Protein AF-F0SVU5-F1 (afdb_monomer_lite)

Organism: Syntrophobotulus glycolicus (strain DSM 8271 / FlGlyR) (NCBI:txid645991)

Foldseek 3Di:
DAWDWDDAPNDIWTKDWDDDPPWTWIFTPPVRKIKTKAWVVNPDCPVVCVVCVRQQVVQVCVQQSVQCNPPNSCRSQWGAGPNIIIGIDID

Radius of gyration: 12.09 Å; chains: 1; bounding box: 34×25×27 Å

pLDDT: mean 86.52, std 9.43, range [63.19, 95.81]

Structure (mmCIF, N/CA/C/O backbone):
data_AF-F0SVU5-F1
#
_entry.id   AF-F0SVU5-F1
#
loop_
_atom_site.group_PDB
_atom_site.id
_atom_site.type_symbol
_atom_site.label_atom_id
_atom_site.label_alt_id
_atom_site.label_comp_id
_atom_site.label_asym_id
_atom_site.label_entity_id
_atom_site.label_seq_id
_atom_site.pdbx_PDB_ins_code
_atom_site.Cartn_x
_atom_site.Cartn_y
_atom_site.Cartn_z
_atom_site.occupancy
_atom_site.B_iso_or_equiv
_atom_site.auth_seq_id
_atom_site.auth_comp_id
_atom_site.auth_asym_id
_atom_site.auth_atom_id
_atom_site.pdbx_PDB_model_num
ATOM 1 N N . MET A 1 1 ? -1.513 14.149 -8.611 1.00 72.88 1 MET A N 1
ATOM 2 C CA . MET A 1 1 ? -2.041 13.619 -7.341 1.00 72.88 1 MET A CA 1
ATOM 3 C C . MET A 1 1 ? -3.073 12.586 -7.715 1.00 72.88 1 MET A C 1
ATOM 5 O O . MET A 1 1 ? -4.073 12.954 -8.320 1.00 72.88 1 MET A O 1
ATOM 9 N N . ILE A 1 2 ? -2.773 11.321 -7.446 1.00 88.75 2 ILE A N 1
ATOM 10 C CA . ILE A 1 2 ? -3.612 10.179 -7.820 1.00 88.75 2 ILE A CA 1
ATOM 11 C C . ILE A 1 2 ? -4.504 9.820 -6.627 1.00 88.75 2 ILE A C 1
ATOM 13 O O . ILE A 1 2 ? -4.030 9.773 -5.493 1.00 88.75 2 ILE A O 1
ATOM 17 N N . ALA A 1 3 ? -5.800 9.630 -6.857 1.00 92.75 3 ALA A N 1
ATOM 18 C CA . ALA A 1 3 ? -6.773 9.336 -5.809 1.00 92.75 3 ALA A CA 1
ATOM 19 C C . ALA A 1 3 ? -7.970 8.566 -6.371 1.00 92.75 3 ALA A C 1
ATOM 21 O O . ALA A 1 3 ? -8.236 8.612 -7.572 1.00 92.75 3 ALA A O 1
ATOM 22 N N . GLY A 1 4 ? -8.718 7.907 -5.492 1.00 93.62 4 GLY A N 1
ATOM 23 C CA . GLY A 1 4 ? -9.909 7.163 -5.871 1.00 93.62 4 GLY A CA 1
ATOM 24 C C . GLY A 1 4 ? -10.710 6.674 -4.673 1.00 93.62 4 GLY A C 1
ATOM 25 O O . GLY A 1 4 ? -10.506 7.098 -3.533 1.00 93.62 4 GLY A O 1
ATOM 26 N N . THR A 1 5 ? -11.642 5.772 -4.949 1.00 95.81 5 THR A N 1
ATOM 27 C CA . THR A 1 5 ? -12.408 5.044 -3.939 1.00 95.81 5 THR A CA 1
ATOM 28 C C . THR A 1 5 ? -12.171 3.551 -4.096 1.00 95.81 5 THR A C 1
ATOM 30 O O . THR A 1 5 ? -11.849 3.075 -5.187 1.00 95.81 5 THR A O 1
ATOM 33 N N . ILE A 1 6 ? -12.284 2.810 -2.999 1.00 95.62 6 ILE A N 1
ATOM 34 C CA . ILE A 1 6 ? -12.325 1.353 -3.028 1.00 95.62 6 ILE A CA 1
ATOM 35 C C . ILE A 1 6 ? -13.236 0.826 -1.926 1.00 95.62 6 ILE A C 1
ATOM 37 O O . ILE A 1 6 ? -13.270 1.376 -0.827 1.00 95.62 6 ILE A O 1
ATOM 41 N N . ASP A 1 7 ? -13.973 -0.236 -2.230 1.00 94.19 7 ASP A N 1
ATOM 42 C CA . ASP A 1 7 ? -14.726 -0.985 -1.232 1.00 94.19 7 ASP A CA 1
ATOM 43 C C . ASP A 1 7 ? -13.817 -2.020 -0.564 1.00 94.19 7 ASP A C 1
ATOM 45 O O . ASP A 1 7 ? -13.131 -2.790 -1.242 1.00 94.19 7 ASP A O 1
ATOM 49 N N . ILE A 1 8 ? -13.804 -2.027 0.767 1.00 92.69 8 ILE A N 1
ATOM 50 C CA . ILE A 1 8 ? -13.116 -3.036 1.571 1.00 92.69 8 ILE A CA 1
ATOM 51 C C . ILE A 1 8 ? -14.129 -3.577 2.572 1.00 92.69 8 ILE A C 1
ATOM 53 O O . ILE A 1 8 ? -14.554 -2.865 3.481 1.00 92.69 8 ILE A O 1
ATOM 57 N N . ASN A 1 9 ? -14.509 -4.846 2.415 1.00 92.06 9 ASN A N 1
ATOM 58 C CA . ASN A 1 9 ? -15.491 -5.513 3.274 1.00 92.06 9 ASN A CA 1
ATOM 59 C C . ASN A 1 9 ? -16.832 -4.751 3.393 1.00 92.06 9 ASN A C 1
ATOM 61 O O . ASN A 1 9 ? -17.430 -4.721 4.470 1.00 92.06 9 ASN A O 1
ATOM 65 N N . GLY A 1 10 ? -17.322 -4.146 2.301 1.00 90.94 10 GLY A N 1
ATOM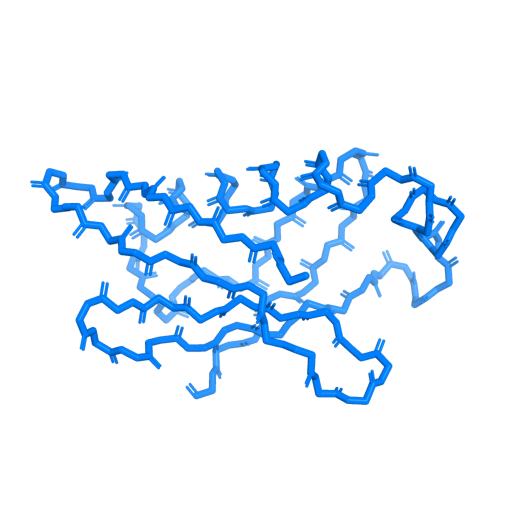 66 C CA . GLY A 1 10 ? -18.606 -3.436 2.269 1.00 90.94 10 GLY A CA 1
ATOM 67 C C . GLY A 1 10 ? -18.576 -2.017 2.845 1.00 90.94 10 GLY A C 1
ATOM 68 O O . GLY A 1 10 ? -19.635 -1.418 3.045 1.00 90.94 10 GLY A O 1
ATOM 69 N N . MET A 1 11 ? -17.389 -1.487 3.151 1.00 91.56 11 MET A N 1
ATOM 70 C CA . MET A 1 11 ? -17.182 -0.082 3.490 1.00 91.56 11 MET A CA 1
ATOM 71 C C . MET A 1 11 ? -16.396 0.613 2.381 1.00 91.56 11 MET A C 1
ATOM 73 O O . MET A 1 11 ? -15.321 0.160 1.984 1.00 91.56 11 MET A O 1
ATOM 77 N N . GLU A 1 12 ? -16.917 1.748 1.915 1.00 94.31 12 GLU A N 1
ATOM 78 C CA . GLU A 1 12 ? -16.233 2.589 0.938 1.00 94.31 12 GLU A CA 1
ATOM 79 C C . GLU A 1 12 ? -15.147 3.423 1.626 1.00 94.31 12 GLU A C 1
ATOM 81 O O . GLU A 1 12 ? -15.420 4.234 2.515 1.00 94.31 12 GLU A O 1
ATOM 86 N N . TYR A 1 13 ? -13.912 3.257 1.164 1.00 93.69 13 TYR A N 1
ATOM 87 C CA . TYR A 1 13 ? -12.766 4.048 1.578 1.00 93.69 13 TYR A CA 1
ATOM 88 C C . TYR A 1 13 ? -12.331 4.970 0.450 1.00 93.69 13 TYR A C 1
ATOM 90 O O . TYR A 1 13 ? -12.177 4.558 -0.702 1.00 93.69 13 TYR A O 1
ATOM 98 N N . LYS A 1 14 ? -12.056 6.227 0.796 1.00 95.25 14 LYS A N 1
ATOM 99 C CA . LYS A 1 14 ? -11.338 7.136 -0.100 1.00 95.25 14 LYS A CA 1
ATOM 100 C C . LYS A 1 14 ? -9.855 6.890 0.073 1.00 95.25 14 LYS A C 1
ATOM 102 O O . LYS A 1 1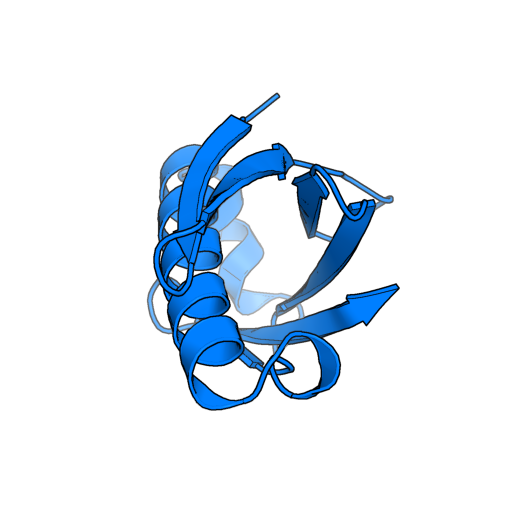4 ? -9.379 6.864 1.207 1.00 95.25 14 LYS A O 1
ATOM 107 N N . TRP A 1 15 ? -9.138 6.757 -1.030 1.00 94.62 15 TRP A N 1
ATOM 108 C CA . TRP A 1 15 ? -7.694 6.615 -1.013 1.00 94.62 15 TRP A CA 1
ATOM 109 C C . TRP A 1 15 ? -7.027 7.705 -1.840 1.00 94.62 15 TRP A C 1
ATOM 111 O O . TRP A 1 15 ? -7.589 8.218 -2.810 1.00 94.62 15 TRP A O 1
ATOM 121 N N . MET A 1 16 ? -5.812 8.065 -1.452 1.00 93.00 16 MET A N 1
ATOM 122 C CA . MET A 1 16 ? -4.974 8.973 -2.223 1.00 93.00 16 MET A CA 1
ATOM 123 C C . MET A 1 16 ? -3.501 8.616 -2.092 1.00 93.00 16 MET A C 1
ATOM 125 O O . MET A 1 16 ? -3.054 8.112 -1.062 1.00 93.00 16 MET A O 1
ATOM 129 N N . GLU A 1 17 ? -2.747 8.925 -3.138 1.00 90.50 17 GLU A N 1
ATOM 130 C CA . GLU A 1 17 ? -1.294 8.984 -3.120 1.00 90.50 17 GLU A CA 1
ATOM 131 C C . GLU A 1 17 ? -0.821 9.871 -1.959 1.00 90.50 17 GLU A C 1
ATOM 133 O O . GLU A 1 17 ? -1.183 11.047 -1.856 1.00 90.50 17 GLU A O 1
ATOM 138 N N . CYS A 1 18 ? 0.051 9.323 -1.117 1.00 85.81 18 CYS A N 1
ATOM 139 C CA . CYS A 1 18 ? 0.842 10.087 -0.166 1.00 85.81 18 CYS A CA 1
ATOM 140 C C . CYS A 1 18 ? 2.332 9.817 -0.415 1.00 85.81 18 CYS A C 1
ATOM 142 O O . CYS A 1 18 ? 2.877 8.769 -0.072 1.00 85.81 18 CYS A O 1
ATOM 144 N N . SER A 1 19 ? 3.023 10.775 -1.029 1.00 68.06 19 SER A N 1
ATOM 145 C CA . SER A 1 19 ? 4.470 10.674 -1.212 1.00 68.06 19 SER A CA 1
ATOM 146 C C . SER A 1 19 ? 5.201 11.139 0.050 1.00 68.06 19 SER A C 1
ATOM 148 O O . SER A 1 19 ? 4.994 12.258 0.525 1.00 68.06 19 SER A O 1
ATOM 150 N N . ARG A 1 20 ? 6.078 10.288 0.598 1.00 65.94 20 ARG A N 1
ATOM 151 C CA . ARG A 1 20 ? 7.090 10.682 1.592 1.00 65.94 20 ARG A CA 1
ATOM 152 C C . ARG A 1 20 ? 8.472 10.357 1.031 1.00 65.94 20 ARG A C 1
ATOM 154 O O . ARG A 1 20 ? 8.938 9.221 1.121 1.00 65.94 20 ARG A O 1
ATOM 161 N N . SER A 1 21 ? 9.153 11.381 0.513 1.00 67.50 21 SER A N 1
ATOM 162 C CA . SER A 1 21 ? 10.486 11.263 -0.096 1.00 67.50 21 SER A CA 1
ATOM 163 C C . SER A 1 21 ? 10.484 10.284 -1.287 1.00 67.50 21 SER A C 1
ATOM 165 O O . SER A 1 21 ? 9.647 10.408 -2.172 1.00 67.50 21 SER A O 1
ATOM 167 N N . LEU A 1 22 ? 11.412 9.327 -1.333 1.00 64.38 22 LEU A N 1
ATOM 168 C CA . LEU A 1 22 ? 11.562 8.352 -2.422 1.00 64.38 22 LEU A CA 1
ATOM 169 C C . LEU A 1 22 ? 10.575 7.175 -2.353 1.00 64.38 22 LEU A C 1
ATOM 171 O O . LEU A 1 22 ? 10.587 6.312 -3.229 1.00 64.38 22 LEU A O 1
ATOM 175 N N . ASN A 1 23 ? 9.752 7.105 -1.307 1.00 69.19 23 ASN A N 1
ATOM 176 C CA . ASN A 1 23 ? 8.853 5.982 -1.083 1.00 69.19 23 ASN A CA 1
ATOM 177 C C . ASN A 1 23 ? 7.444 6.311 -1.582 1.00 69.19 23 ASN A C 1
ATOM 179 O O . ASN A 1 23 ? 6.932 7.416 -1.391 1.00 69.19 23 ASN A O 1
ATOM 183 N N . ARG A 1 24 ? 6.807 5.310 -2.184 1.00 84.75 24 ARG A N 1
ATOM 184 C CA . ARG A 1 24 ? 5.426 5.380 -2.670 1.00 84.75 24 ARG A CA 1
ATOM 185 C C . ARG A 1 24 ? 4.503 5.144 -1.492 1.00 84.75 24 ARG A C 1
ATOM 187 O O . ARG A 1 24 ? 4.828 4.307 -0.652 1.00 84.75 24 ARG A O 1
ATOM 194 N N . GLY A 1 25 ? 3.375 5.831 -1.417 1.00 90.19 25 GLY A N 1
ATOM 195 C CA . GLY A 1 25 ? 2.466 5.638 -0.298 1.00 90.19 25 GLY A CA 1
ATOM 196 C C . GLY A 1 25 ? 1.015 5.879 -0.651 1.00 90.19 25 GLY A C 1
ATOM 197 O O . GLY A 1 25 ? 0.709 6.597 -1.601 1.00 90.19 25 GLY A O 1
ATOM 198 N N . ILE A 1 26 ? 0.136 5.250 0.119 1.00 92.44 26 ILE A N 1
ATOM 199 C CA . ILE A 1 26 ? -1.315 5.338 -0.019 1.00 92.44 26 ILE A CA 1
ATOM 200 C C . ILE A 1 26 ? -1.900 5.660 1.354 1.00 92.44 26 ILE A C 1
ATOM 202 O O . ILE A 1 26 ? -1.563 5.010 2.341 1.00 92.44 26 ILE A O 1
ATOM 206 N N . LEU A 1 27 ? -2.788 6.648 1.405 1.00 93.69 27 LEU A N 1
ATOM 207 C CA . LEU A 1 27 ? -3.579 7.011 2.577 1.00 93.69 27 LEU A CA 1
ATOM 208 C C . LEU A 1 27 ? -5.042 6.621 2.349 1.00 93.69 27 LEU A C 1
ATOM 210 O O . LEU A 1 27 ? -5.592 7.007 1.322 1.00 93.69 27 LEU A O 1
ATOM 214 N N . PHE A 1 28 ? -5.674 5.942 3.310 1.00 92.50 28 PHE A N 1
ATOM 215 C CA . PHE A 1 28 ? -7.104 5.605 3.323 1.00 92.50 28 PHE A CA 1
ATOM 216 C C . PHE A 1 28 ? -7.872 6.434 4.363 1.00 92.50 28 PHE A C 1
ATOM 218 O O . PHE A 1 28 ? -7.401 6.607 5.479 1.00 92.50 28 PHE A O 1
ATOM 225 N N . ASN A 1 29 ? -9.078 6.903 4.038 1.00 90.44 29 ASN A N 1
ATOM 226 C CA . ASN A 1 29 ? -9.967 7.702 4.901 1.00 90.44 29 ASN A CA 1
ATOM 227 C C 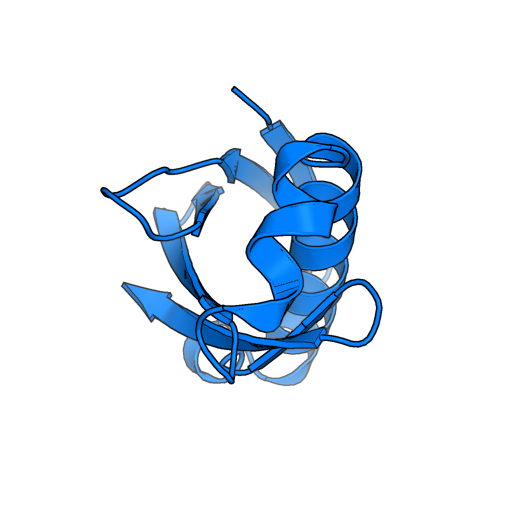. ASN A 1 29 ? -11.364 7.030 4.930 1.00 90.44 29 ASN A C 1
ATOM 229 O O . ASN A 1 29 ? -11.788 6.596 3.851 1.00 90.44 29 ASN A O 1
ATOM 233 N N . PRO A 1 30 ? -12.088 6.893 6.071 1.00 78.62 30 PRO A N 1
ATOM 234 C CA . PRO A 1 30 ? -12.119 7.743 7.283 1.00 78.62 30 PRO A CA 1
ATOM 235 C C . PRO A 1 30 ? -10.996 7.573 8.333 1.00 78.62 30 PRO A C 1
ATOM 237 O O . PRO A 1 30 ? -10.749 8.491 9.110 1.00 78.62 30 PRO A O 1
ATOM 240 N N . ASP A 1 31 ? -10.299 6.436 8.369 1.00 81.06 31 ASP A N 1
ATOM 241 C CA . ASP A 1 31 ? -9.435 6.074 9.515 1.00 81.06 31 ASP A CA 1
ATOM 242 C C . ASP A 1 31 ? -7.963 6.508 9.382 1.00 81.06 31 ASP A C 1
ATOM 244 O O . ASP A 1 31 ? -7.137 6.227 10.246 1.00 81.06 31 ASP A O 1
ATOM 248 N N . SER A 1 32 ? -7.621 7.214 8.302 1.00 86.00 32 SER A N 1
ATOM 249 C CA . SER A 1 32 ? -6.267 7.717 8.014 1.00 86.00 32 SER A CA 1
ATOM 250 C C . SER A 1 32 ? -5.160 6.648 8.001 1.00 86.00 32 SER A C 1
ATOM 252 O O . SER A 1 32 ? -4.008 6.962 8.290 1.00 86.00 32 SER A O 1
ATOM 254 N N . HIS A 1 33 ? -5.469 5.400 7.625 1.00 91.25 33 HIS A N 1
ATOM 255 C CA . HIS A 1 33 ? -4.454 4.350 7.481 1.00 91.25 33 HIS A CA 1
ATOM 256 C C . HIS A 1 33 ? -3.469 4.702 6.365 1.00 91.25 33 HIS A C 1
ATOM 258 O O . HIS A 1 33 ? -3.873 4.875 5.212 1.00 91.25 33 HIS A O 1
ATOM 264 N N . GLN A 1 34 ? -2.180 4.778 6.694 1.00 92.69 34 GLN A N 1
ATOM 265 C CA . GLN A 1 34 ? -1.133 5.146 5.748 1.00 92.69 34 GLN A CA 1
ATOM 266 C C . GLN A 1 34 ? -0.194 3.968 5.480 1.00 92.69 34 GLN A C 1
ATOM 268 O O . GLN A 1 34 ? 0.472 3.487 6.389 1.00 92.69 34 GLN A O 1
ATOM 273 N N . TYR A 1 35 ? -0.063 3.559 4.220 1.00 91.88 35 TYR A N 1
ATOM 274 C CA . TYR A 1 35 ?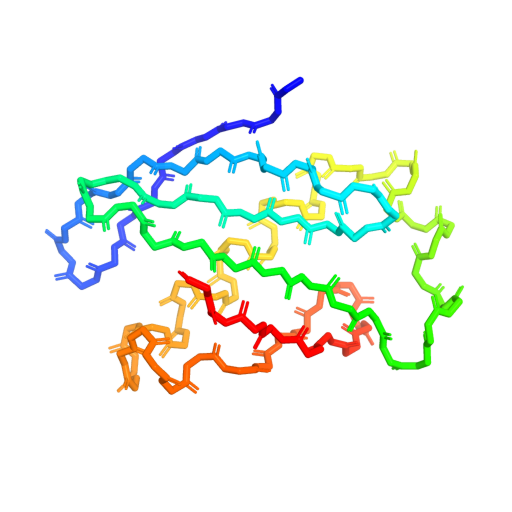 0.929 2.574 3.794 1.00 91.88 35 TYR A CA 1
ATOM 275 C C . TYR A 1 35 ? 2.066 3.227 3.030 1.00 91.88 35 TYR A C 1
ATOM 277 O O . TYR A 1 35 ? 1.834 4.086 2.181 1.00 91.88 35 TYR A O 1
ATOM 285 N N . MET A 1 36 ? 3.288 2.758 3.275 1.00 90.81 36 MET A N 1
ATOM 286 C CA . MET A 1 36 ? 4.443 3.028 2.424 1.00 90.81 36 MET A CA 1
ATOM 287 C C . MET A 1 36 ? 4.937 1.737 1.782 1.00 90.81 36 MET A C 1
ATOM 289 O O . MET A 1 36 ? 5.146 0.730 2.464 1.00 90.81 36 MET A O 1
ATOM 293 N N . PHE A 1 37 ? 5.187 1.799 0.481 1.00 88.25 37 PHE A N 1
ATOM 294 C CA . PHE A 1 37 ? 5.605 0.675 -0.340 1.00 88.25 37 PHE A CA 1
ATOM 295 C C . PHE A 1 37 ? 7.074 0.806 -0.694 1.00 88.25 37 PHE A C 1
ATOM 297 O O . PHE A 1 37 ? 7.526 1.829 -1.222 1.00 88.25 37 PHE A O 1
ATOM 304 N N . ARG A 1 38 ? 7.812 -0.269 -0.432 1.00 83.31 38 ARG A N 1
ATOM 305 C CA . ARG A 1 38 ? 9.213 -0.397 -0.809 1.00 83.31 38 ARG A CA 1
ATOM 306 C C . ARG A 1 38 ? 9.375 -1.613 -1.723 1.00 83.31 38 ARG A C 1
ATOM 308 O O . ARG A 1 38 ? 9.088 -2.716 -1.260 1.00 83.31 38 ARG A O 1
ATOM 315 N N . PRO A 1 39 ? 9.825 -1.436 -2.980 1.00 74.12 39 PRO A N 1
ATOM 316 C CA . PRO A 1 39 ? 10.096 -2.570 -3.855 1.00 74.12 39 PRO A CA 1
ATOM 317 C C . PRO A 1 39 ? 11.243 -3.411 -3.291 1.00 74.12 39 PRO A C 1
ATOM 319 O O . PRO A 1 39 ? 12.172 -2.868 -2.675 1.00 74.12 39 PRO A O 1
ATOM 322 N N . ASN A 1 40 ? 11.184 -4.720 -3.511 1.00 68.12 40 ASN A N 1
ATOM 323 C CA . ASN A 1 40 ? 12.231 -5.660 -3.140 1.00 68.12 40 ASN A CA 1
ATOM 324 C C . ASN A 1 40 ? 12.678 -6.472 -4.369 1.00 68.12 40 ASN A C 1
ATOM 326 O O . ASN A 1 40 ? 11.904 -7.316 -4.806 1.00 68.12 40 ASN A O 1
ATOM 330 N N . PRO A 1 41 ? 13.900 -6.259 -4.902 1.00 66.00 41 PRO A N 1
ATOM 331 C CA . PRO A 1 41 ? 14.914 -5.277 -4.525 1.00 66.00 41 PRO A CA 1
ATOM 332 C C . PRO A 1 41 ? 14.513 -3.834 -4.872 1.00 66.00 41 PRO A C 1
ATOM 334 O O . PRO A 1 41 ? 13.779 -3.560 -5.816 1.00 66.00 41 PRO A O 1
ATOM 337 N N . HIS A 1 42 ? 15.087 -2.876 -4.141 1.00 65.50 42 HIS A N 1
ATOM 338 C CA . HIS A 1 42 ? 14.695 -1.458 -4.160 1.00 65.50 42 HIS A CA 1
ATOM 339 C C . HIS A 1 42 ? 14.756 -0.745 -5.532 1.00 65.50 42 HIS A C 1
ATOM 341 O O . HIS A 1 42 ? 14.248 0.364 -5.660 1.00 65.50 42 HIS A O 1
ATOM 347 N N . GLN A 1 43 ? 15.376 -1.346 -6.552 1.00 65.75 43 GLN A N 1
ATOM 348 C CA . GLN A 1 43 ? 15.581 -0.730 -7.869 1.00 65.75 43 GLN A CA 1
ATOM 349 C C . GLN A 1 43 ? 14.714 -1.314 -8.995 1.00 65.75 43 GLN A C 1
ATOM 351 O O . GLN A 1 43 ? 14.711 -0.739 -10.083 1.00 65.75 43 GLN A O 1
ATOM 356 N N . GLU A 1 44 ? 14.002 -2.425 -8.781 1.00 63.19 44 GLU A N 1
ATOM 357 C CA . GLU A 1 44 ? 13.392 -3.164 -9.899 1.00 63.19 44 GLU A CA 1
ATOM 358 C C . GLU A 1 44 ? 12.247 -2.417 -10.582 1.00 63.19 44 GLU A C 1
ATOM 360 O O . GLU A 1 44 ? 12.184 -2.373 -11.810 1.00 63.19 44 GLU A O 1
ATOM 365 N N . ASP A 1 45 ? 11.393 -1.740 -9.820 1.00 67.12 45 ASP A N 1
ATOM 366 C CA . ASP A 1 45 ? 10.172 -1.170 -10.390 1.00 67.12 45 ASP A CA 1
ATOM 367 C C . ASP A 1 45 ? 10.265 0.321 -10.751 1.00 67.12 45 ASP A C 1
ATOM 369 O O . ASP A 1 45 ? 9.338 0.913 -11.302 1.00 67.12 45 ASP A O 1
ATOM 373 N N . SER A 1 46 ? 11.399 0.974 -10.498 1.00 65.44 46 SER A N 1
ATOM 374 C CA . SER A 1 46 ? 11.548 2.410 -10.780 1.00 65.44 46 SER A CA 1
ATOM 375 C C . SER A 1 46 ? 11.263 2.759 -12.249 1.00 65.44 46 SER A C 1
ATOM 377 O O . SER A 1 46 ? 10.867 3.878 -12.547 1.00 65.44 46 SER A O 1
ATOM 379 N N . LYS A 1 47 ? 11.418 1.812 -13.185 1.00 70.12 47 LYS A N 1
ATOM 380 C CA . LYS A 1 47 ? 11.126 2.031 -14.612 1.00 70.12 47 LYS A CA 1
ATOM 381 C C . LYS A 1 47 ? 9.641 1.920 -14.967 1.00 70.12 47 LYS A C 1
ATOM 383 O O . LYS A 1 47 ? 9.199 2.682 -15.826 1.00 70.12 47 LYS A O 1
ATOM 388 N N . TYR A 1 48 ? 8.906 0.988 -14.357 1.00 73.50 48 TYR A N 1
ATOM 389 C CA . TYR A 1 48 ? 7.482 0.786 -14.633 1.00 73.50 48 TYR A CA 1
ATOM 390 C C . TYR A 1 48 ? 6.658 1.872 -13.948 1.00 73.50 48 TYR A C 1
ATOM 392 O O . TYR A 1 48 ? 5.999 2.639 -14.642 1.00 73.50 48 TYR A O 1
ATOM 400 N N . TYR A 1 49 ? 6.815 2.057 -12.635 1.00 78.12 49 TYR A N 1
ATOM 401 C CA . TYR A 1 49 ? 6.116 3.110 -11.889 1.00 78.12 49 TYR A CA 1
ATOM 402 C C . TYR A 1 49 ? 6.280 4.507 -12.488 1.00 78.12 49 TYR A C 1
ATOM 404 O O . TYR A 1 49 ? 5.304 5.236 -12.613 1.00 78.12 49 TYR A O 1
ATOM 412 N N . ASN A 1 50 ? 7.494 4.885 -12.909 1.00 78.12 50 ASN A N 1
ATOM 413 C CA . ASN A 1 50 ? 7.723 6.220 -13.472 1.00 78.12 50 ASN A CA 1
ATOM 414 C C . ASN A 1 50 ? 6.944 6.467 -14.776 1.00 78.12 50 ASN A C 1
ATOM 416 O O . ASN A 1 50 ? 6.743 7.621 -15.145 1.00 78.12 50 ASN A O 1
ATOM 420 N N . LYS A 1 51 ? 6.545 5.409 -15.493 1.00 83.31 51 LYS A N 1
ATOM 421 C CA . LYS A 1 51 ? 5.762 5.497 -16.736 1.00 83.31 51 LYS A CA 1
ATOM 422 C C . LYS A 1 51 ? 4.279 5.173 -16.541 1.00 83.31 51 LYS A C 1
ATOM 424 O O . LYS A 1 51 ? 3.462 5.689 -17.290 1.00 83.31 51 LYS A O 1
ATOM 429 N N . HIS A 1 52 ? 3.960 4.348 -15.548 1.00 87.94 52 HIS A N 1
ATOM 430 C CA . HIS A 1 52 ? 2.645 3.758 -15.293 1.00 87.94 52 HIS A CA 1
ATOM 431 C C . HIS A 1 52 ? 2.176 4.074 -13.874 1.00 87.94 52 HIS A C 1
ATOM 433 O O . HIS A 1 52 ? 1.705 3.20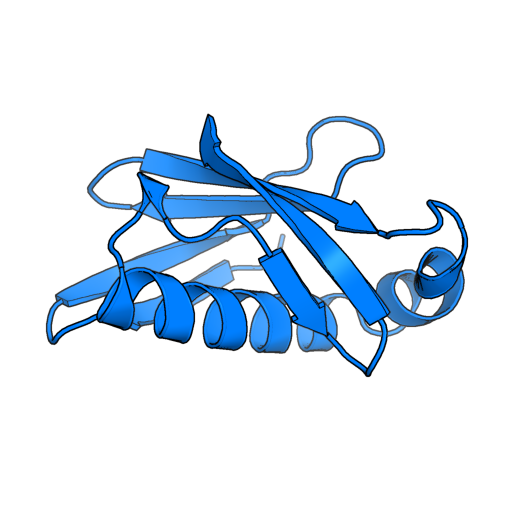7 -13.148 1.00 87.94 52 HIS A O 1
ATOM 439 N N . GLN A 1 53 ? 2.375 5.319 -13.440 1.00 87.12 53 GLN A N 1
ATOM 440 C CA . GLN A 1 53 ? 2.131 5.707 -12.054 1.00 87.12 53 GLN A CA 1
ATOM 441 C C . GLN A 1 53 ? 0.666 5.465 -11.655 1.00 87.12 53 GLN A C 1
ATOM 443 O O . GLN A 1 53 ? 0.409 4.899 -10.598 1.00 87.12 53 GLN A O 1
ATOM 448 N N . GLU A 1 54 ? -0.282 5.852 -12.513 1.00 90.06 54 GLU A N 1
ATOM 449 C CA . GLU A 1 54 ? -1.724 5.662 -12.295 1.00 90.06 54 GLU A CA 1
ATOM 450 C C . GLU A 1 54 ? -2.109 4.182 -12.224 1.00 90.06 54 GLU A C 1
ATOM 452 O O . GLU A 1 54 ? -2.739 3.772 -11.247 1.00 90.06 54 GLU A O 1
ATOM 457 N N . ASP A 1 55 ? -1.659 3.381 -13.194 1.00 91.12 55 ASP A N 1
ATOM 458 C CA . ASP A 1 55 ? -1.901 1.933 -13.229 1.00 91.12 55 ASP A CA 1
ATOM 459 C C . ASP A 1 55 ? -1.329 1.254 -11.977 1.00 91.12 55 ASP A C 1
ATOM 461 O O . ASP A 1 55 ? -2.012 0.478 -11.310 1.00 91.12 55 ASP A O 1
ATOM 465 N N . TRP A 1 56 ? -0.105 1.628 -11.588 1.00 91.38 56 TRP A N 1
ATOM 466 C CA . TRP A 1 56 ? 0.548 1.103 -10.395 1.00 91.38 56 TRP A CA 1
ATOM 467 C C . TRP A 1 56 ? -0.266 1.385 -9.130 1.00 91.38 56 TRP A C 1
ATOM 469 O O . TRP A 1 56 ? -0.430 0.487 -8.308 1.00 91.38 56 TRP A O 1
ATOM 479 N N . TYR A 1 57 ? -0.793 2.603 -8.954 1.00 92.31 57 TYR A N 1
ATOM 480 C CA . TYR A 1 57 ? -1.621 2.923 -7.786 1.00 92.31 57 TYR A CA 1
ATOM 481 C C . TYR A 1 57 ? -2.947 2.161 -7.800 1.00 92.31 57 TYR A C 1
ATOM 483 O O . TYR A 1 57 ? -3.362 1.674 -6.750 1.00 92.31 57 TYR A O 1
ATOM 491 N N . ALA A 1 58 ? -3.591 2.016 -8.959 1.00 92.69 58 ALA A N 1
ATOM 492 C CA . ALA A 1 58 ? -4.821 1.238 -9.073 1.00 92.69 58 ALA A CA 1
ATOM 493 C C . ALA A 1 58 ? -4.596 -0.240 -8.697 1.00 92.69 58 ALA A C 1
ATOM 495 O O . ALA A 1 58 ? -5.337 -0.792 -7.880 1.00 92.69 58 ALA A O 1
ATOM 496 N N . GLU A 1 59 ? -3.536 -0.856 -9.225 1.00 93.75 59 GLU A N 1
ATOM 497 C CA . GLU A 1 59 ? -3.138 -2.229 -8.896 1.00 93.75 59 GLU A CA 1
ATOM 498 C C . GLU A 1 59 ? -2.745 -2.374 -7.417 1.00 93.75 59 GLU A C 1
ATOM 500 O O . GLU A 1 59 ? -3.197 -3.300 -6.741 1.00 93.75 59 GLU A O 1
ATOM 505 N N . ALA A 1 60 ? -1.943 -1.444 -6.889 1.00 93.44 60 ALA A N 1
ATOM 506 C CA . ALA A 1 60 ? -1.479 -1.474 -5.505 1.00 93.44 60 ALA A CA 1
ATOM 507 C C . ALA A 1 60 ? -2.639 -1.374 -4.511 1.00 93.44 60 ALA A C 1
ATOM 509 O O . ALA A 1 60 ? -2.683 -2.124 -3.535 1.00 93.44 60 ALA A O 1
ATOM 510 N N . VAL A 1 61 ? -3.592 -0.473 -4.763 1.00 94.81 61 VAL A N 1
ATOM 511 C CA . VAL A 1 61 ? -4.783 -0.305 -3.925 1.00 94.81 61 VAL A CA 1
ATOM 512 C C . VAL A 1 61 ? -5.653 -1.557 -3.964 1.00 94.81 61 VAL A C 1
ATOM 514 O O . VAL A 1 61 ? -6.088 -2.009 -2.908 1.00 94.81 61 VAL A O 1
ATOM 517 N N . ALA A 1 62 ? -5.864 -2.154 -5.140 1.00 95.12 62 ALA A N 1
ATOM 518 C CA . ALA A 1 62 ? -6.635 -3.389 -5.267 1.00 95.12 62 ALA A CA 1
ATOM 519 C C . ALA A 1 62 ? -5.978 -4.564 -4.519 1.00 95.12 62 ALA A C 1
ATOM 521 O O . ALA A 1 62 ? -6.648 -5.272 -3.763 1.00 95.12 62 ALA A O 1
ATOM 522 N N . ALA A 1 63 ? -4.663 -4.746 -4.675 1.00 94.94 63 ALA A N 1
ATOM 523 C CA . ALA A 1 63 ? -3.913 -5.794 -3.985 1.00 94.94 63 ALA A CA 1
ATOM 524 C C . ALA A 1 63 ? -3.933 -5.603 -2.462 1.00 94.94 63 ALA A C 1
ATOM 526 O O . ALA A 1 63 ? -4.147 -6.555 -1.709 1.00 94.94 63 ALA A O 1
ATOM 527 N N . LEU A 1 64 ? -3.752 -4.364 -2.002 1.00 94.69 64 LEU A N 1
ATOM 528 C CA . LEU A 1 64 ? -3.764 -4.043 -0.583 1.00 94.69 64 LEU A CA 1
ATOM 529 C C . LEU A 1 64 ? -5.165 -4.220 0.020 1.00 94.69 64 LEU A C 1
ATOM 531 O O . LEU A 1 64 ? -5.293 -4.831 1.077 1.00 94.69 64 LEU A O 1
ATOM 535 N N . ALA A 1 65 ? -6.214 -3.761 -0.665 1.00 94.62 65 ALA A N 1
ATOM 536 C CA . ALA A 1 65 ? -7.603 -3.950 -0.251 1.00 94.62 65 ALA A CA 1
ATOM 537 C C . ALA A 1 65 ? -7.953 -5.433 -0.081 1.00 94.62 65 ALA A C 1
ATOM 539 O O . ALA A 1 65 ? -8.566 -5.799 0.919 1.00 94.62 65 ALA A O 1
ATOM 540 N N . ALA A 1 66 ? -7.503 -6.298 -0.996 1.00 94.25 66 ALA A N 1
ATOM 541 C CA . ALA A 1 66 ? -7.694 -7.741 -0.874 1.00 94.25 66 ALA A CA 1
ATOM 542 C C . ALA A 1 66 ? -7.018 -8.315 0.385 1.00 94.25 66 ALA A C 1
ATOM 544 O O . ALA A 1 66 ? -7.598 -9.156 1.070 1.00 94.25 66 ALA A O 1
ATOM 545 N N . GLN A 1 67 ? -5.820 -7.842 0.740 1.00 93.81 67 GLN A N 1
ATOM 546 C CA . GLN A 1 67 ? -5.151 -8.285 1.967 1.00 93.81 67 GLN A CA 1
ATOM 547 C C . GLN A 1 67 ? -5.798 -7.744 3.237 1.00 93.81 67 GLN A C 1
ATOM 549 O O . GLN A 1 67 ? -5.975 -8.496 4.196 1.00 93.81 67 GLN A O 1
ATOM 554 N N . ILE A 1 68 ? -6.190 -6.469 3.240 1.00 94.44 68 ILE A N 1
ATOM 555 C CA . ILE A 1 68 ? -6.921 -5.856 4.353 1.00 94.44 68 ILE A CA 1
ATOM 556 C C . ILE A 1 68 ? -8.247 -6.589 4.566 1.00 94.44 68 ILE A C 1
ATOM 558 O O . ILE A 1 68 ? -8.622 -6.856 5.705 1.00 94.44 68 ILE A O 1
ATOM 562 N N . ALA A 1 69 ? -8.933 -6.973 3.488 1.00 93.12 69 ALA A N 1
ATOM 563 C CA . ALA A 1 69 ? -10.183 -7.713 3.571 1.00 93.12 69 ALA A CA 1
ATOM 564 C C . ALA A 1 69 ? -10.022 -9.065 4.292 1.00 93.12 69 ALA A C 1
ATOM 566 O O . ALA A 1 69 ? -10.905 -9.457 5.055 1.00 93.12 69 ALA A O 1
ATOM 567 N N . ILE A 1 70 ? -8.887 -9.745 4.088 1.00 92.44 70 ILE A N 1
ATOM 568 C CA . ILE A 1 70 ? -8.588 -11.068 4.659 1.00 92.44 70 ILE A CA 1
ATOM 569 C C . ILE A 1 70 ? -8.054 -10.971 6.094 1.00 92.44 70 ILE A C 1
ATOM 571 O O . ILE A 1 70 ? -8.509 -11.702 6.972 1.00 92.44 70 ILE A O 1
ATOM 575 N N . GLY A 1 71 ? -7.049 -10.124 6.327 1.00 90.19 71 GLY A N 1
ATOM 576 C CA . GLY A 1 71 ? -6.273 -10.104 7.574 1.00 90.19 71 GLY A CA 1
ATOM 577 C C . GLY A 1 71 ? -6.399 -8.818 8.390 1.00 90.19 71 GLY A C 1
ATOM 578 O O . GLY A 1 71 ? -5.830 -8.720 9.478 1.00 90.19 71 GLY A O 1
ATOM 579 N N . GLY A 1 72 ? -7.129 -7.827 7.884 1.00 92.69 72 GLY A N 1
ATOM 580 C CA . GLY A 1 72 ? -7.184 -6.485 8.448 1.00 92.69 72 GLY A CA 1
ATOM 581 C C . GLY A 1 72 ? -5.949 -5.643 8.123 1.00 92.69 72 GLY A C 1
ATOM 582 O O . GLY A 1 72 ? -4.967 -6.101 7.538 1.00 92.69 72 GLY A O 1
ATOM 583 N N . TRP A 1 73 ? -5.995 -4.379 8.540 1.00 91.62 73 TRP A N 1
ATOM 584 C CA . TRP A 1 73 ? -4.987 -3.362 8.226 1.00 91.62 73 TRP A CA 1
ATOM 585 C C . TRP A 1 73 ? -3.566 -3.749 8.665 1.00 91.62 73 TRP A C 1
ATOM 587 O O . TRP A 1 73 ? -2.608 -3.627 7.906 1.00 91.62 73 TRP A O 1
ATOM 597 N N . ILE A 1 74 ? -3.417 -4.284 9.877 1.00 89.81 74 ILE A N 1
ATOM 598 C CA . ILE A 1 74 ? -2.102 -4.628 10.442 1.00 89.81 74 ILE A CA 1
ATOM 599 C C . ILE A 1 74 ? -1.463 -5.820 9.710 1.00 89.81 74 ILE A C 1
ATOM 601 O O . ILE A 1 74 ? -0.240 -5.905 9.621 1.00 89.81 74 ILE A O 1
ATOM 605 N N . ALA A 1 7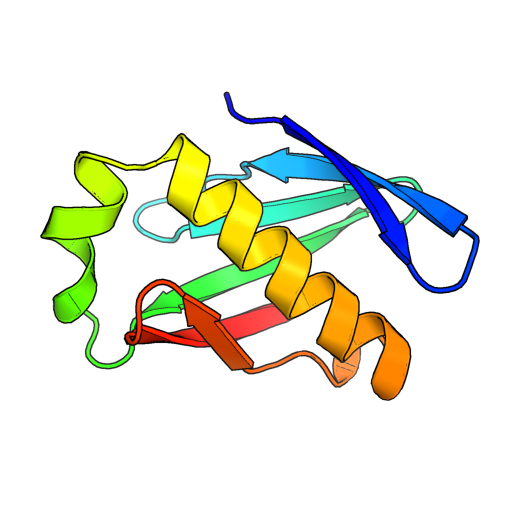5 ? -2.269 -6.737 9.169 1.00 90.06 75 ALA A N 1
ATOM 606 C CA . ALA A 1 75 ? -1.761 -7.940 8.516 1.00 90.06 75 ALA A CA 1
ATOM 607 C C . ALA A 1 75 ? -1.344 -7.716 7.053 1.00 90.06 75 ALA A C 1
ATOM 609 O O . ALA A 1 75 ? -0.633 -8.556 6.504 1.00 90.06 75 ALA A O 1
ATOM 610 N N . ALA A 1 76 ? -1.752 -6.613 6.422 1.00 91.50 76 ALA A N 1
ATOM 611 C CA . ALA A 1 76 ? -1.438 -6.309 5.027 1.00 91.50 76 ALA A CA 1
ATOM 612 C C . ALA A 1 76 ? -0.014 -5.729 4.886 1.00 91.50 76 ALA A C 1
ATOM 614 O O . ALA A 1 76 ? 0.179 -4.516 4.885 1.00 91.50 76 ALA A O 1
ATOM 615 N N . HIS A 1 77 ? 0.998 -6.599 4.804 1.00 91.31 77 HIS A N 1
ATOM 616 C CA . HIS A 1 77 ? 2.421 -6.216 4.848 1.00 91.31 77 HIS A CA 1
ATOM 617 C C . HIS A 1 77 ? 3.191 -6.458 3.540 1.00 91.31 77 HIS A C 1
ATOM 619 O O . HIS A 1 77 ? 4.385 -6.160 3.432 1.00 91.31 77 HIS A O 1
ATOM 625 N N . HIS A 1 78 ? 2.528 -7.009 2.531 1.00 91.56 78 HIS A N 1
ATOM 626 C CA . HIS A 1 78 ? 3.142 -7.407 1.269 1.00 91.56 78 HIS A CA 1
ATOM 627 C C . HIS A 1 78 ? 2.155 -7.161 0.135 1.00 91.56 78 HIS A C 1
ATOM 629 O O . HIS A 1 78 ? 0.977 -7.357 0.346 1.00 91.56 78 HIS A O 1
ATOM 635 N N . ILE A 1 79 ? 2.573 -6.730 -1.049 1.00 91.94 79 ILE A N 1
ATOM 636 C CA . ILE A 1 79 ? 1.714 -6.749 -2.246 1.00 91.94 79 ILE A CA 1
ATOM 637 C C . ILE A 1 79 ? 2.565 -7.056 -3.474 1.00 91.94 79 ILE A C 1
ATOM 639 O O . ILE A 1 79 ? 3.770 -6.804 -3.472 1.00 91.94 79 ILE A O 1
ATOM 643 N N . VAL A 1 80 ? 1.930 -7.545 -4.536 1.00 91.00 80 VAL A N 1
ATOM 644 C CA . VAL A 1 80 ? 2.568 -7.727 -5.843 1.00 91.00 80 VAL A CA 1
ATOM 645 C C . VAL A 1 80 ? 1.883 -6.803 -6.838 1.00 91.00 80 VAL A C 1
ATOM 647 O O . VAL A 1 80 ? 0.661 -6.843 -6.967 1.00 91.00 80 VAL A O 1
ATOM 650 N N . VAL A 1 81 ? 2.665 -5.979 -7.531 1.00 89.19 81 VAL A N 1
ATOM 651 C CA . VAL A 1 81 ? 2.181 -5.063 -8.577 1.00 89.19 81 VAL A CA 1
ATOM 652 C C . VAL A 1 81 ? 3.043 -5.271 -9.807 1.00 89.19 81 VAL A C 1
ATOM 654 O O . VAL A 1 81 ? 4.268 -5.248 -9.690 1.00 89.19 81 VAL A O 1
ATOM 657 N N . ASN A 1 82 ? 2.429 -5.529 -10.963 1.00 87.25 82 ASN A N 1
ATOM 658 C CA . ASN A 1 82 ? 3.145 -5.862 -12.199 1.00 87.25 82 ASN A CA 1
ATOM 659 C C . ASN A 1 82 ? 4.275 -6.914 -12.022 1.00 87.25 82 ASN A C 1
ATOM 661 O O . ASN A 1 82 ? 5.362 -6.809 -12.589 1.00 87.25 82 ASN A O 1
ATOM 665 N N . GLY A 1 83 ? 4.040 -7.928 -11.182 1.00 85.75 83 GLY A N 1
ATOM 666 C CA . GLY A 1 83 ? 5.010 -8.996 -10.912 1.00 85.75 83 GLY A CA 1
ATOM 667 C C . GLY A 1 83 ? 6.203 -8.604 -10.031 1.00 85.75 83 GLY A C 1
ATOM 668 O O . GLY A 1 83 ? 7.094 -9.430 -9.860 1.00 85.75 83 GLY A O 1
ATOM 669 N N . VAL A 1 84 ? 6.227 -7.393 -9.465 1.00 86.56 84 VAL A N 1
ATOM 670 C CA . VAL A 1 84 ? 7.242 -6.961 -8.495 1.00 86.56 84 VAL A CA 1
ATOM 671 C C . VAL A 1 84 ? 6.679 -7.023 -7.081 1.00 86.56 84 VAL A C 1
ATOM 673 O O . VAL A 1 84 ? 5.580 -6.532 -6.811 1.00 86.56 84 VAL A O 1
ATOM 676 N N . ASP A 1 85 ? 7.459 -7.597 -6.169 1.00 89.00 85 ASP A N 1
ATOM 677 C CA . ASP A 1 85 ? 7.139 -7.672 -4.750 1.00 89.00 85 ASP A CA 1
ATOM 678 C C . ASP A 1 85 ? 7.418 -6.350 -4.023 1.00 89.00 85 ASP A C 1
ATOM 680 O O . ASP A 1 85 ? 8.496 -5.750 -4.121 1.00 89.00 85 ASP A O 1
ATOM 684 N N . TYR A 1 86 ? 6.457 -5.936 -3.201 1.00 87.94 86 TYR A N 1
ATOM 685 C CA . TYR A 1 86 ? 6.581 -4.794 -2.307 1.00 87.94 86 TYR A CA 1
ATOM 686 C C . TYR A 1 86 ? 6.376 -5.219 -0.875 1.00 87.94 86 TYR A C 1
ATOM 688 O O . TYR A 1 86 ? 5.420 -5.914 -0.544 1.00 87.94 86 TYR A O 1
ATOM 696 N N . THR A 1 87 ? 7.213 -4.682 0.003 1.00 90.31 87 THR A N 1
ATOM 697 C CA . THR A 1 87 ? 6.862 -4.586 1.415 1.00 90.31 87 THR A CA 1
ATOM 698 C C . THR A 1 87 ? 5.955 -3.375 1.609 1.00 90.31 87 THR A C 1
ATOM 700 O O . THR A 1 87 ? 6.340 -2.255 1.257 1.00 90.31 87 THR A O 1
ATOM 703 N N . ALA A 1 88 ? 4.775 -3.601 2.182 1.00 90.62 88 ALA A N 1
ATOM 704 C CA . ALA A 1 88 ? 3.834 -2.572 2.599 1.00 90.62 88 ALA A CA 1
ATOM 705 C C . ALA A 1 88 ? 3.976 -2.361 4.112 1.00 90.62 88 ALA A C 1
ATOM 707 O O . ALA A 1 88 ? 3.845 -3.297 4.891 1.00 90.62 88 ALA A O 1
ATOM 708 N N . ASN A 1 89 ? 4.283 -1.141 4.541 1.00 89.75 89 ASN A N 1
ATOM 709 C CA . ASN A 1 89 ? 4.412 -0.813 5.961 1.00 89.75 89 ASN A CA 1
ATOM 710 C C . ASN A 1 89 ? 3.316 0.173 6.348 1.00 89.75 89 ASN A C 1
ATOM 712 O O . ASN A 1 89 ? 3.239 1.238 5.734 1.00 89.75 89 ASN A O 1
ATOM 716 N N . LEU A 1 90 ? 2.505 -0.183 7.344 1.00 90.31 90 LEU A N 1
ATOM 717 C CA . LEU A 1 90 ? 1.491 0.691 7.932 1.00 90.31 90 LEU A CA 1
ATOM 718 C C . LEU A 1 90 ? 2.148 1.691 8.906 1.00 90.31 90 LEU A C 1
ATOM 720 O O . LEU A 1 90 ? 3.042 1.302 9.661 1.00 90.31 90 LEU A O 1
ATOM 724 N N . PHE A 1 91 ? 1.710 2.953 8.884 1.00 83.38 91 PHE A N 1
ATOM 725 C CA . PHE A 1 91 ? 2.183 4.064 9.725 1.00 83.38 91 PHE A CA 1
ATOM 726 C C . PHE A 1 91 ? 1.048 4.738 10.489 1.00 83.38 91 PHE A C 1
ATOM 728 O O . PHE A 1 91 ? -0.090 4.743 9.965 1.00 83.38 91 PHE A O 1
#

Sequence (91 aa):
MIAGTIDINGMEYKWMECSRSLNRGILFNPDSHQYMFRPNPHQEDSKYYNKHQEDWYAEAVAALAAQIAIGGWIAAHHIVVNGVDYTANLF

Secondary structure (DSSP, 8-state):
--EEEEEETTEEEEEEE--BTTBEEEEEETTTEEEEEEESSTTSSHHHHTT-HHHHHHHHHHHHHHHHHHH-GGG--EEEETTEEEEEEE-